Protein AF-A0A1E3YP51-F1 (afdb_monomer_lite)

Secondary structure (DSSP, 8-state):
-PEEEEBTTTEEEEEE-SSEEEEEESS---TT-EEEEE--TTS-SSPEEEEEEEEEEEEEETTEEEEEEEEEE---S---------PPP-

Structure (mmCIF, N/CA/C/O backbone):
data_AF-A0A1E3YP51-F1
#
_entry.id   AF-A0A1E3YP51-F1
#
loop_
_atom_site.group_PDB
_atom_site.id
_atom_site.type_symbol
_atom_site.label_atom_id
_atom_site.label_alt_id
_atom_site.label_comp_id
_atom_site.label_asym_id
_atom_site.label_entity_id
_atom_site.label_seq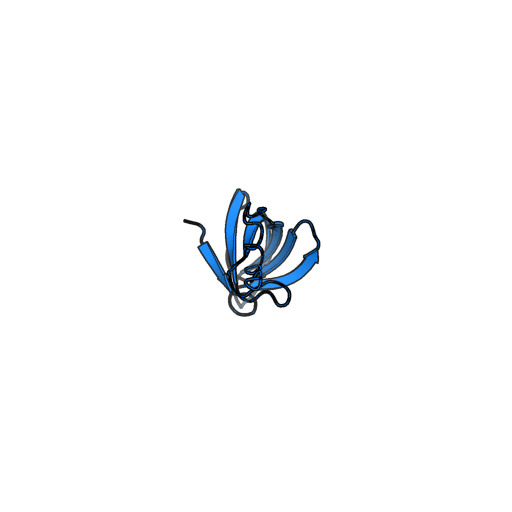_id
_atom_site.pdbx_PDB_ins_code
_atom_site.Cartn_x
_atom_site.Cartn_y
_atom_site.Cartn_z
_atom_site.occupancy
_atom_site.B_iso_or_equiv
_atom_site.auth_seq_id
_atom_site.auth_comp_id
_atom_site.auth_asym_id
_atom_site.auth_atom_id
_atom_site.pdbx_PDB_model_num
ATOM 1 N N . MET A 1 1 ? 16.216 4.745 5.530 1.00 58.25 1 MET A N 1
ATOM 2 C CA . MET A 1 1 ? 15.997 3.507 4.746 1.00 58.25 1 MET A CA 1
ATOM 3 C C . MET A 1 1 ? 14.496 3.238 4.687 1.00 58.25 1 MET A C 1
ATOM 5 O O . MET A 1 1 ? 13.866 3.378 5.733 1.00 58.25 1 MET A O 1
ATOM 9 N N . PRO A 1 2 ? 13.906 2.937 3.515 1.00 72.56 2 PRO A N 1
ATOM 10 C CA . PRO A 1 2 ? 12.467 2.681 3.403 1.00 72.56 2 PRO A CA 1
ATOM 11 C C . PRO A 1 2 ? 12.082 1.391 4.142 1.00 72.56 2 PRO A C 1
ATOM 13 O O . PRO A 1 2 ? 12.853 0.432 4.172 1.00 72.56 2 PRO A O 1
ATOM 16 N N . ALA A 1 3 ? 10.900 1.374 4.759 1.00 83.06 3 ALA A N 1
ATOM 17 C CA . ALA A 1 3 ? 10.406 0.200 5.481 1.00 83.06 3 ALA A CA 1
ATOM 18 C C . ALA A 1 3 ? 9.830 -0.839 4.506 1.00 83.06 3 ALA A C 1
ATOM 20 O O . ALA A 1 3 ? 9.161 -0.483 3.536 1.00 83.06 3 ALA A O 1
ATOM 21 N N . GLY A 1 4 ? 10.100 -2.119 4.766 1.00 84.25 4 GLY A N 1
ATOM 22 C CA . GLY A 1 4 ? 9.678 -3.231 3.918 1.00 84.25 4 GLY A CA 1
ATOM 23 C C . GLY A 1 4 ? 8.369 -3.876 4.368 1.00 84.25 4 GLY A C 1
ATOM 24 O O . GLY A 1 4 ? 8.209 -4.183 5.549 1.00 84.25 4 GLY A O 1
ATOM 25 N N . TYR A 1 5 ? 7.464 -4.146 3.428 1.00 87.12 5 TYR A N 1
ATOM 26 C CA . TYR A 1 5 ? 6.182 -4.798 3.689 1.00 87.12 5 TYR A CA 1
ATOM 27 C C . TYR A 1 5 ? 5.915 -5.921 2.686 1.00 87.12 5 TYR A C 1
ATOM 29 O O . TYR A 1 5 ? 6.185 -5.788 1.496 1.00 87.12 5 TYR A O 1
ATOM 37 N N . TYR A 1 6 ? 5.366 -7.031 3.179 1.00 87.69 6 TYR A N 1
ATOM 38 C CA . TYR A 1 6 ? 4.997 -8.184 2.363 1.00 87.69 6 TYR A CA 1
ATOM 39 C C . TYR A 1 6 ? 3.500 -8.164 2.065 1.00 87.69 6 TYR A C 1
ATOM 41 O O . TYR A 1 6 ? 2.683 -8.087 2.993 1.00 87.69 6 TYR A O 1
ATOM 49 N N . ILE A 1 7 ? 3.152 -8.287 0.786 1.00 86.69 7 ILE A N 1
ATOM 50 C CA . ILE A 1 7 ? 1.778 -8.548 0.354 1.00 86.69 7 ILE A CA 1
ATOM 51 C C . ILE A 1 7 ? 1.367 -9.961 0.801 1.00 86.69 7 ILE A C 1
ATOM 53 O O . ILE A 1 7 ? 2.176 -10.885 0.800 1.00 86.69 7 ILE A O 1
ATOM 57 N N . GLY A 1 8 ? 0.126 -10.118 1.261 1.00 84.62 8 GLY A N 1
ATOM 58 C CA . GLY A 1 8 ? -0.427 -11.355 1.822 1.00 84.62 8 GLY A CA 1
ATOM 59 C C . GLY A 1 8 ? -0.107 -11.585 3.304 1.00 84.62 8 GLY A C 1
ATOM 60 O O . GLY A 1 8 ? -0.787 -12.377 3.951 1.00 84.62 8 GLY A O 1
ATOM 61 N N . ARG A 1 9 ? 0.884 -10.876 3.868 1.00 86.19 9 ARG A N 1
ATOM 62 C CA . ARG A 1 9 ? 1.244 -10.966 5.297 1.00 86.19 9 ARG A CA 1
ATOM 63 C C . AR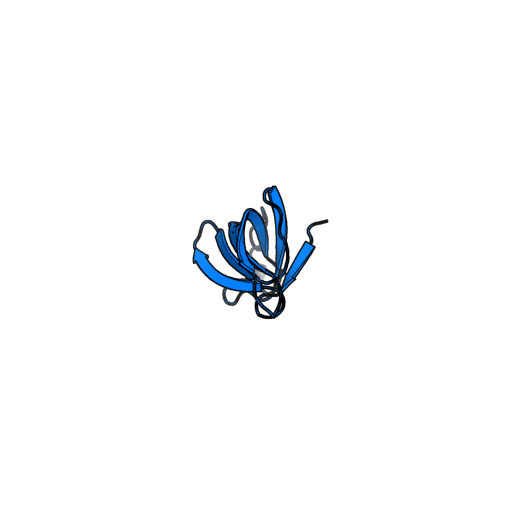G A 1 9 ? 0.945 -9.687 6.070 1.00 86.19 9 ARG A C 1
ATOM 65 O O . ARG A 1 9 ? 0.314 -9.743 7.117 1.00 86.19 9 ARG A O 1
ATOM 72 N N . HIS A 1 10 ? 1.453 -8.551 5.597 1.00 87.88 10 HIS A N 1
ATOM 73 C CA . HIS A 1 10 ? 1.275 -7.253 6.264 1.00 87.88 10 HIS A CA 1
ATOM 74 C C . HIS A 1 10 ? 0.180 -6.420 5.600 1.00 87.88 10 HIS A C 1
ATOM 76 O O . HIS A 1 10 ? -0.506 -5.645 6.263 1.00 87.88 10 HIS A O 1
ATOM 82 N N . LEU A 1 11 ? 0.058 -6.571 4.284 1.00 92.62 11 LEU A N 1
ATOM 83 C CA . LEU A 1 11 ? -0.810 -5.789 3.422 1.00 92.62 11 LEU A CA 1
ATOM 84 C C . LEU A 1 11 ? -1.544 -6.721 2.462 1.00 92.62 11 LEU A C 1
ATOM 86 O O . LEU A 1 11 ? -1.026 -7.769 2.084 1.00 92.62 11 LEU A O 1
ATOM 90 N N . VAL A 1 12 ? -2.722 -6.311 2.032 1.00 93.12 12 VAL A N 1
ATOM 91 C CA . VAL A 1 12 ? -3.514 -6.939 0.984 1.00 93.12 12 VAL A CA 1
ATOM 92 C C . VAL A 1 12 ? -3.513 -6.005 -0.214 1.00 93.12 12 VAL A C 1
ATOM 94 O O . VAL A 1 12 ? -3.711 -4.799 -0.074 1.00 93.12 12 VAL A O 1
ATOM 97 N N . LEU A 1 13 ? -3.266 -6.579 -1.385 1.00 92.69 13 LEU A N 1
ATOM 98 C CA . LEU A 1 13 ? -3.326 -5.885 -2.660 1.00 92.69 13 LEU A CA 1
ATOM 99 C C . LEU A 1 13 ? -4.781 -5.815 -3.124 1.00 92.69 13 LEU A C 1
ATOM 101 O O . LEU A 1 13 ? -5.408 -6.860 -3.280 1.00 92.69 13 LEU A O 1
ATOM 105 N N . LEU A 1 14 ? -5.311 -4.609 -3.322 1.00 93.88 14 LEU A N 1
ATOM 106 C CA . LEU A 1 14 ? -6.686 -4.419 -3.788 1.00 93.88 14 LEU A CA 1
ATOM 107 C C . LEU A 1 14 ? -6.743 -4.196 -5.297 1.00 93.88 14 LEU A C 1
ATOM 109 O O . LEU A 1 14 ? -7.534 -4.834 -5.984 1.00 93.88 14 LEU A O 1
ATOM 113 N N . ALA A 1 15 ? -5.908 -3.287 -5.798 1.00 92.06 15 ALA A N 1
ATOM 114 C CA . ALA A 1 15 ? -5.829 -2.937 -7.209 1.00 92.06 15 ALA A CA 1
ATOM 115 C C . ALA A 1 15 ? -4.417 -2.467 -7.561 1.00 92.06 15 ALA A C 1
ATOM 117 O O . ALA A 1 15 ? -3.675 -1.992 -6.697 1.00 92.06 15 ALA A O 1
ATOM 118 N N . VAL A 1 16 ? -4.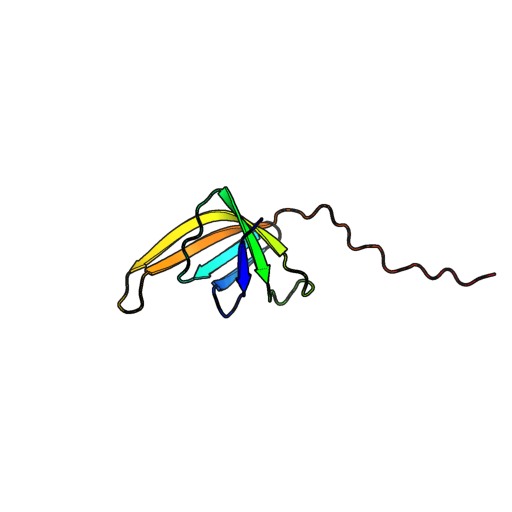056 -2.624 -8.831 1.00 90.62 16 VAL A N 1
ATOM 119 C CA . VAL A 1 16 ? -2.771 -2.215 -9.401 1.00 90.62 16 VAL A CA 1
ATOM 120 C C . VAL A 1 16 ? -3.021 -1.665 -10.784 1.00 90.62 16 VAL A C 1
ATOM 122 O O . VAL A 1 16 ? -3.776 -2.255 -11.554 1.00 90.62 16 VAL A O 1
ATOM 125 N N . ASP A 1 17 ? -2.328 -0.585 -11.089 1.00 89.19 17 ASP A N 1
ATOM 126 C CA . ASP A 1 17 ? -2.248 -0.014 -12.421 1.00 89.19 17 ASP A CA 1
ATOM 127 C C . ASP A 1 17 ? -0.824 0.510 -12.669 1.00 89.19 17 ASP A C 1
ATOM 129 O O . ASP A 1 17 ? 0.112 0.252 -11.894 1.00 89.19 17 ASP A O 1
ATOM 133 N N . ASP A 1 18 ? -0.663 1.217 -13.782 1.00 85.12 18 ASP A N 1
ATOM 134 C CA . ASP A 1 18 ? 0.621 1.742 -14.233 1.00 85.12 18 ASP A CA 1
ATOM 135 C C . ASP A 1 18 ? 1.166 2.857 -13.330 1.00 85.12 18 ASP A C 1
ATOM 137 O O . ASP A 1 18 ? 2.382 3.014 -13.232 1.00 85.12 18 ASP A O 1
ATOM 141 N N . GLU A 1 19 ? 0.302 3.594 -12.627 1.00 89.25 19 GLU A N 1
ATOM 142 C CA . GLU A 1 19 ? 0.690 4.703 -11.747 1.00 89.25 19 GLU A CA 1
ATOM 143 C C . GLU A 1 19 ? 1.026 4.214 -10.337 1.00 89.25 19 GLU A C 1
ATOM 145 O O . GLU A 1 19 ? 1.888 4.771 -9.652 1.00 89.25 19 GLU A O 1
ATOM 150 N N . GLY A 1 20 ? 0.352 3.164 -9.869 1.00 91.88 20 GLY A N 1
ATOM 151 C CA . GLY A 1 20 ? 0.482 2.767 -8.480 1.00 91.88 20 GLY A CA 1
ATOM 152 C C . GLY A 1 20 ? -0.317 1.548 -8.059 1.00 91.88 20 GLY A C 1
ATOM 153 O O . GLY A 1 20 ? -0.533 0.582 -8.795 1.00 91.88 20 GLY A O 1
ATOM 154 N N . VAL A 1 21 ? -0.680 1.576 -6.780 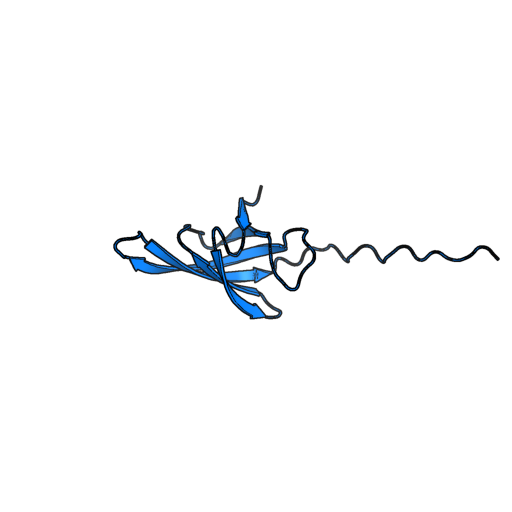1.00 93.94 21 VAL A N 1
ATOM 155 C CA . VAL A 1 21 ? -1.234 0.432 -6.075 1.00 93.94 21 VAL A CA 1
ATOM 156 C C . VAL A 1 21 ? -2.152 0.857 -4.936 1.00 93.94 21 VAL A C 1
ATOM 158 O O . VAL A 1 21 ? -1.792 1.686 -4.094 1.00 93.94 21 VAL A O 1
ATOM 161 N N . ASP A 1 22 ? -3.329 0.241 -4.873 1.00 95.69 22 ASP A N 1
ATOM 162 C CA . ASP A 1 22 ? -4.243 0.348 -3.741 1.00 95.69 22 ASP A CA 1
ATOM 163 C C . ASP A 1 22 ? -4.054 -0.844 -2.800 1.00 95.69 22 ASP A C 1
ATOM 165 O O . ASP A 1 22 ? -4.066 -2.012 -3.206 1.00 95.69 22 ASP A O 1
ATOM 169 N N . LEU A 1 23 ? -3.873 -0.535 -1.519 1.00 96.19 23 LEU A N 1
ATOM 170 C CA . LEU A 1 23 ? -3.518 -1.495 -0.481 1.00 96.19 23 LEU A CA 1
ATOM 171 C C . LEU A 1 23 ? -4.457 -1.360 0.717 1.00 96.19 23 LEU A C 1
ATOM 173 O O . LEU A 1 23 ? -4.966 -0.278 1.021 1.00 96.19 23 LEU A O 1
ATOM 177 N N . GLU A 1 24 ? -4.611 -2.457 1.446 1.00 96.44 24 GLU A N 1
ATOM 178 C CA . GLU A 1 24 ? -5.285 -2.515 2.741 1.00 96.44 24 GLU A CA 1
ATOM 179 C C . GLU A 1 24 ? -4.412 -3.245 3.761 1.00 96.44 24 GLU A C 1
ATOM 181 O O . GLU A 1 24 ? -3.697 -4.180 3.419 1.00 96.44 24 GLU A O 1
ATOM 186 N N . GLY A 1 25 ? -4.452 -2.851 5.028 1.00 94.31 25 GLY A N 1
ATOM 187 C CA . GLY A 1 25 ? -3.765 -3.593 6.078 1.00 94.31 25 GLY A CA 1
ATOM 188 C C . GLY A 1 25 ? -3.951 -2.997 7.460 1.00 94.31 25 GLY A C 1
ATOM 189 O O . GLY A 1 25 ? -4.665 -2.018 7.652 1.00 94.31 25 GLY A O 1
ATOM 190 N N . THR A 1 26 ? -3.298 -3.599 8.446 1.00 92.62 26 THR A N 1
ATOM 191 C CA . THR A 1 26 ? -3.378 -3.167 9.852 1.00 92.62 26 THR A CA 1
ATOM 192 C C . THR A 1 26 ? -2.246 -2.220 10.247 1.00 92.62 26 THR A C 1
ATOM 194 O O . THR A 1 26 ? -2.275 -1.624 11.324 1.00 92.62 26 THR A O 1
ATOM 197 N N . CYS A 1 27 ? -1.239 -2.045 9.386 1.00 91.56 27 CYS A N 1
ATOM 198 C CA . CYS A 1 27 ? -0.143 -1.122 9.637 1.00 91.56 27 CYS A CA 1
ATOM 199 C C . CYS A 1 27 ? -0.523 0.323 9.286 1.00 91.56 27 CYS A C 1
ATOM 201 O O . CYS A 1 27 ? -1.258 0.605 8.337 1.00 91.56 27 CYS A O 1
ATOM 203 N N . ARG A 1 28 ? 0.026 1.266 10.055 1.00 91.75 28 ARG A N 1
ATOM 204 C CA . ARG A 1 28 ? -0.118 2.696 9.790 1.00 91.75 28 ARG A CA 1
ATOM 205 C C . ARG A 1 28 ? 0.999 3.151 8.853 1.00 91.75 28 ARG A C 1
ATOM 207 O O . ARG A 1 28 ? 2.167 3.130 9.237 1.00 91.75 28 ARG A O 1
ATOM 214 N N . LEU A 1 29 ? 0.634 3.577 7.648 1.00 93.56 29 LEU A N 1
ATOM 215 C CA . LEU A 1 29 ? 1.548 4.113 6.643 1.00 93.56 29 LEU A CA 1
ATOM 216 C C . LEU A 1 29 ? 1.274 5.613 6.469 1.00 93.56 29 LEU A C 1
ATOM 218 O O . LEU A 1 29 ? 0.269 5.972 5.876 1.00 93.56 29 LEU A O 1
ATOM 222 N N . PRO A 1 30 ? 2.093 6.518 7.023 1.00 92.62 30 PRO A N 1
ATOM 223 C CA . PRO A 1 30 ? 1.875 7.950 6.839 1.00 92.62 30 PRO A CA 1
ATOM 224 C C . PRO A 1 30 ? 1.978 8.354 5.358 1.00 92.62 30 PRO A C 1
ATOM 226 O O . PRO A 1 30 ? 2.886 7.865 4.682 1.00 92.62 30 PRO A O 1
ATOM 229 N N . PRO A 1 31 ? 1.119 9.266 4.863 1.00 94.69 31 PRO A N 1
ATOM 230 C CA . PRO A 1 31 ? 1.348 9.949 3.592 1.00 94.69 31 PRO A CA 1
ATOM 231 C C . PRO A 1 31 ? 2.736 10.602 3.535 1.00 94.69 31 PRO A C 1
ATOM 233 O O . PRO A 1 31 ? 3.246 11.065 4.558 1.00 94.69 31 PRO A O 1
ATOM 236 N N . GLY A 1 32 ? 3.351 10.624 2.354 1.00 93.12 32 GLY A N 1
ATOM 237 C CA . GLY A 1 32 ? 4.707 11.135 2.139 1.00 93.12 32 GLY A CA 1
ATOM 238 C C . GLY A 1 32 ? 5.822 10.139 2.481 1.00 93.12 32 GLY A C 1
ATOM 239 O O . GLY A 1 32 ? 7.001 10.477 2.390 1.00 93.12 32 GLY A O 1
ATOM 240 N N . ARG A 1 33 ? 5.482 8.913 2.900 1.00 92.81 33 ARG A N 1
ATOM 241 C CA . ARG A 1 33 ? 6.463 7.883 3.260 1.00 92.81 33 ARG A CA 1
ATOM 242 C C . ARG A 1 33 ? 6.765 6.962 2.085 1.00 92.81 33 ARG A C 1
ATOM 244 O O . ARG A 1 33 ? 5.848 6.433 1.467 1.00 92.81 33 ARG A O 1
ATOM 251 N N . ASP A 1 34 ? 8.045 6.654 1.899 1.00 93.00 34 ASP A N 1
ATOM 252 C CA . ASP A 1 34 ? 8.475 5.601 0.979 1.00 93.00 34 ASP A CA 1
ATOM 253 C C . ASP A 1 34 ? 8.544 4.236 1.669 1.00 93.00 34 ASP A C 1
ATOM 255 O O . ASP A 1 34 ? 9.121 4.070 2.756 1.00 93.00 34 ASP A O 1
ATOM 259 N N . ILE A 1 35 ? 7.981 3.236 1.001 1.00 92.12 35 ILE A N 1
ATOM 260 C CA . ILE A 1 35 ? 7.987 1.839 1.426 1.00 92.12 35 ILE A CA 1
ATOM 261 C C . ILE A 1 35 ? 8.486 0.938 0.300 1.00 92.12 35 ILE A C 1
ATOM 263 O O . ILE A 1 35 ? 8.483 1.310 -0.871 1.00 92.12 35 ILE A O 1
ATOM 267 N N . VAL A 1 36 ? 8.914 -0.268 0.658 1.00 91.62 36 VAL A N 1
ATOM 268 C CA . VAL A 1 36 ? 9.244 -1.323 -0.305 1.00 91.62 36 VAL A CA 1
ATOM 269 C C . VAL A 1 36 ? 8.214 -2.433 -0.178 1.00 91.62 36 VAL A C 1
ATOM 271 O O . VAL A 1 36 ? 8.027 -2.975 0.912 1.00 91.62 36 VAL A O 1
ATOM 274 N N . LEU A 1 37 ? 7.559 -2.772 -1.285 1.00 89.81 37 LEU A N 1
ATOM 275 C CA . LEU A 1 37 ? 6.616 -3.879 -1.364 1.00 89.81 37 LEU A CA 1
ATOM 276 C C . LEU A 1 37 ? 7.304 -5.134 -1.894 1.00 89.81 37 LEU A C 1
ATOM 278 O O . LEU A 1 37 ? 7.926 -5.106 -2.954 1.00 89.81 37 LEU A O 1
ATOM 282 N N . TYR A 1 38 ? 7.133 -6.243 -1.184 1.00 88.38 38 TYR A N 1
ATOM 283 C CA . TYR A 1 38 ? 7.596 -7.571 -1.582 1.00 88.38 38 TYR A CA 1
ATOM 284 C C . TYR A 1 38 ? 6.411 -8.496 -1.878 1.00 88.38 38 TYR A C 1
ATOM 286 O O . TYR A 1 38 ? 5.343 -8.359 -1.276 1.00 88.38 38 TYR A O 1
ATOM 294 N N . GLY A 1 39 ? 6.621 -9.476 -2.763 1.00 84.88 39 GLY A N 1
ATOM 295 C CA . GLY A 1 39 ? 5.620 -10.501 -3.083 1.00 84.88 39 GLY A CA 1
ATOM 296 C C . GLY A 1 39 ? 4.518 -10.046 -4.046 1.00 84.88 39 GLY A C 1
ATOM 297 O O . GLY A 1 39 ? 3.411 -10.570 -3.984 1.00 84.88 39 GLY A O 1
ATOM 298 N N . LEU A 1 40 ? 4.793 -9.064 -4.914 1.00 79.81 40 LEU A N 1
ATOM 299 C CA . LEU A 1 40 ? 3.870 -8.684 -5.988 1.00 79.81 40 LEU A CA 1
ATOM 300 C C . LEU A 1 40 ? 3.853 -9.777 -7.078 1.00 79.81 40 LEU A C 1
ATOM 302 O O . LEU A 1 40 ? 4.923 -10.235 -7.473 1.00 79.81 40 LEU A O 1
ATOM 306 N N . PRO A 1 41 ? 2.680 -10.180 -7.599 1.00 69.69 41 PRO A N 1
ATOM 307 C 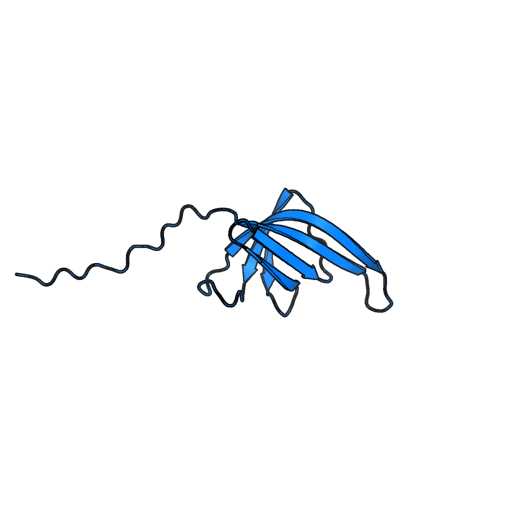CA . PRO A 1 41 ? 2.579 -11.305 -8.535 1.00 69.69 41 PRO A CA 1
ATOM 308 C C . PRO A 1 41 ? 3.082 -11.012 -9.963 1.00 69.69 41 PRO A C 1
ATOM 310 O O . PRO A 1 41 ? 3.264 -11.944 -10.737 1.00 69.69 41 PRO A O 1
ATOM 313 N N . PHE A 1 42 ? 3.311 -9.745 -10.323 1.00 68.69 42 PHE A N 1
ATOM 314 C CA . PHE A 1 42 ? 3.609 -9.295 -11.698 1.00 68.69 42 PHE A CA 1
ATOM 315 C C . PHE A 1 42 ? 4.946 -8.541 -11.841 1.00 68.69 42 PHE A C 1
ATOM 317 O O . PHE A 1 42 ? 5.231 -7.991 -12.900 1.00 68.69 42 PHE A O 1
ATOM 324 N N . ALA A 1 43 ? 5.783 -8.495 -10.800 1.00 56.59 43 ALA A N 1
ATOM 325 C CA . ALA A 1 43 ? 7.093 -7.839 -10.834 1.00 56.59 43 ALA A CA 1
ATOM 326 C C . ALA A 1 43 ? 8.162 -8.770 -10.234 1.00 56.59 43 ALA A C 1
ATOM 328 O O . ALA A 1 43 ? 7.828 -9.560 -9.347 1.00 56.59 43 ALA A O 1
ATOM 329 N N . PRO A 1 44 ? 9.430 -8.721 -10.693 1.00 50.28 44 PRO A N 1
ATOM 330 C CA . PRO A 1 44 ? 10.477 -9.593 -10.164 1.00 50.28 44 PRO A CA 1
ATOM 331 C C . PRO A 1 44 ? 10.587 -9.452 -8.640 1.00 50.28 44 PRO A C 1
ATOM 333 O O . PRO A 1 44 ? 10.321 -8.389 -8.087 1.00 50.28 44 PRO A O 1
ATOM 336 N N . ALA A 1 45 ? 11.016 -10.520 -7.961 1.00 51.31 45 ALA A N 1
ATOM 337 C CA . ALA A 1 45 ? 11.064 -10.650 -6.496 1.00 51.31 45 ALA A CA 1
ATOM 338 C C . ALA A 1 45 ? 11.912 -9.587 -5.747 1.00 51.31 45 ALA A C 1
ATOM 340 O O . ALA A 1 45 ? 11.996 -9.606 -4.518 1.00 51.31 45 ALA A O 1
ATOM 341 N N . ILE A 1 46 ? 12.533 -8.657 -6.475 1.00 65.12 46 ILE A N 1
ATOM 342 C CA . ILE A 1 46 ? 13.242 -7.490 -5.959 1.00 65.12 46 ILE A CA 1
ATOM 343 C C . ILE A 1 46 ? 12.179 -6.437 -5.637 1.00 65.12 46 ILE A C 1
ATOM 345 O O . ILE A 1 46 ? 11.578 -5.861 -6.539 1.00 65.12 46 ILE A O 1
ATOM 349 N N . GLY A 1 47 ? 11.899 -6.239 -4.348 1.00 77.69 47 GLY A N 1
ATOM 350 C CA . GLY A 1 47 ? 10.783 -5.410 -3.895 1.00 77.69 47 GLY A CA 1
ATOM 351 C C . GLY A 1 47 ? 10.696 -4.037 -4.578 1.00 77.69 47 GLY A C 1
ATOM 352 O O . GLY A 1 47 ? 11.706 -3.364 -4.795 1.00 77.69 47 GLY A O 1
ATOM 353 N N . ARG A 1 48 ? 9.471 -3.613 -4.906 1.00 85.62 48 ARG A N 1
ATOM 354 C CA . ARG A 1 48 ? 9.190 -2.372 -5.644 1.00 85.62 48 ARG A CA 1
ATOM 355 C C . ARG A 1 48 ? 8.956 -1.218 -4.674 1.00 85.62 48 ARG A C 1
ATOM 357 O O . ARG A 1 48 ? 8.285 -1.390 -3.655 1.00 85.62 48 ARG A O 1
ATOM 364 N N . ARG A 1 49 ? 9.524 -0.046 -4.968 1.00 90.69 49 ARG A N 1
ATOM 365 C CA . ARG A 1 49 ? 9.358 1.149 -4.131 1.00 90.69 49 ARG A CA 1
ATOM 366 C C . ARG A 1 49 ? 8.026 1.828 -4.413 1.00 90.69 49 ARG A C 1
ATOM 368 O O . ARG A 1 49 ? 7.620 1.953 -5.566 1.00 90.69 49 ARG A O 1
ATOM 375 N N . VAL A 1 50 ? 7.380 2.271 -3.344 1.00 92.56 50 VAL A N 1
ATOM 376 C CA . VAL A 1 50 ? 6.085 2.944 -3.379 1.00 92.56 50 VAL A CA 1
ATOM 377 C C . VAL A 1 50 ? 6.132 4.176 -2.495 1.00 92.56 50 VAL A C 1
ATOM 379 O O . VAL A 1 50 ? 6.545 4.079 -1.338 1.00 92.56 50 VAL A O 1
ATOM 382 N N . HIS A 1 51 ? 5.675 5.302 -3.030 1.00 94.81 51 HIS A N 1
ATOM 383 C CA . HIS A 1 51 ? 5.420 6.516 -2.271 1.00 94.81 51 HIS A CA 1
ATOM 384 C C . HIS A 1 51 ? 3.969 6.530 -1.799 1.00 94.81 51 HIS A C 1
ATOM 386 O O . HIS A 1 51 ? 3.049 6.432 -2.606 1.00 94.81 51 HIS A O 1
ATOM 392 N N . VAL A 1 52 ? 3.732 6.615 -0.492 1.00 96.31 52 VAL A N 1
ATOM 393 C CA . VAL A 1 52 ? 2.372 6.591 0.064 1.00 96.31 52 VAL A CA 1
ATOM 394 C C . VAL A 1 52 ? 1.708 7.954 -0.138 1.00 96.31 52 VAL A C 1
ATOM 396 O O . VAL A 1 52 ? 2.116 8.935 0.476 1.00 96.31 52 VAL A O 1
ATOM 399 N N . ILE A 1 53 ? 0.645 8.002 -0.942 1.00 97.38 53 ILE A N 1
ATOM 400 C CA . ILE A 1 53 ? -0.103 9.233 -1.250 1.00 97.38 53 ILE A CA 1
ATOM 401 C C . ILE A 1 53 ? -1.200 9.477 -0.223 1.00 97.38 53 ILE A C 1
ATOM 403 O O . ILE A 1 53 ? -1.359 10.572 0.311 1.00 97.38 53 ILE A O 1
ATOM 407 N N . ARG A 1 54 ? -1.961 8.428 0.092 1.00 97.00 54 ARG A N 1
ATOM 408 C CA . ARG A 1 54 ? -3.044 8.472 1.079 1.00 97.00 54 ARG A CA 1
ATOM 409 C C . ARG A 1 54 ? -3.069 7.175 1.860 1.00 97.00 54 ARG A C 1
ATOM 411 O O . ARG A 1 54 ? -2.832 6.113 1.294 1.00 97.00 54 ARG A O 1
ATOM 418 N N . TRP A 1 55 ? -3.418 7.264 3.136 1.00 97.38 55 TRP A N 1
ATOM 419 C CA . TRP A 1 55 ? -3.638 6.113 4.004 1.00 97.38 55 TRP A CA 1
ATOM 420 C C . TRP A 1 55 ? -4.607 6.508 5.107 1.00 97.38 55 TRP A C 1
ATOM 422 O O . TRP A 1 55 ? -4.333 7.421 5.886 1.00 97.38 55 TRP A O 1
ATOM 432 N N . GLN A 1 56 ? -5.764 5.864 5.153 1.00 96.88 56 GLN A N 1
ATOM 433 C CA . GLN A 1 56 ? -6.861 6.247 6.033 1.00 96.88 56 GLN A CA 1
ATOM 434 C C . GLN A 1 56 ? -7.400 5.018 6.743 1.00 96.88 56 GLN A C 1
ATOM 436 O O . GLN A 1 56 ? -7.461 3.935 6.165 1.00 96.88 56 GLN A O 1
ATOM 441 N N . MET A 1 57 ? -7.789 5.181 8.004 1.00 96.38 57 MET A N 1
ATOM 442 C CA . MET A 1 57 ? -8.502 4.130 8.719 1.00 96.38 57 MET A CA 1
ATOM 443 C C . MET A 1 57 ? -9.903 4.007 8.118 1.00 96.38 57 MET A C 1
ATOM 445 O O . MET A 1 57 ? -10.632 4.991 8.065 1.00 96.38 57 MET A O 1
ATOM 449 N N . ILE A 1 58 ? -10.264 2.813 7.656 1.00 96.19 58 ILE A N 1
ATOM 450 C CA . ILE A 1 58 ? -11.586 2.537 7.073 1.00 96.19 58 ILE A CA 1
ATOM 451 C C . ILE A 1 58 ? -12.511 1.814 8.047 1.00 96.19 58 ILE A C 1
ATOM 453 O O . ILE A 1 58 ? -13.728 1.855 7.896 1.00 96.19 58 ILE A O 1
ATOM 457 N N . ARG A 1 59 ? -11.939 1.122 9.034 1.00 94.19 59 ARG A N 1
ATOM 458 C CA . ARG A 1 59 ? -12.689 0.391 10.050 1.00 94.19 59 ARG A CA 1
ATOM 459 C C . ARG A 1 59 ? -11.864 0.298 11.318 1.00 94.19 59 ARG A C 1
ATOM 461 O O . ARG A 1 59 ? -10.698 -0.085 11.253 1.00 94.19 59 ARG A O 1
ATOM 468 N N . ASP A 1 60 ? -12.505 0.549 12.448 1.00 91.12 60 ASP A N 1
ATOM 469 C CA . ASP A 1 60 ? -12.007 0.145 13.756 1.00 91.12 60 ASP A CA 1
ATOM 470 C C . ASP A 1 60 ? -12.877 -1.011 14.255 1.00 91.12 60 ASP A C 1
ATOM 472 O O . ASP A 1 60 ? -14.096 -0.881 14.366 1.00 91.12 60 ASP A O 1
ATOM 476 N N . GLY A 1 61 ? -12.281 -2.190 14.409 1.00 83.69 61 GLY A N 1
ATOM 477 C CA . GLY A 1 61 ? -13.006 -3.414 14.739 1.00 83.69 61 GLY A CA 1
ATOM 478 C C . GLY A 1 61 ? -12.344 -4.169 15.877 1.00 83.69 61 GLY A C 1
ATOM 479 O O . GLY A 1 61 ? -11.227 -3.868 16.282 1.00 83.69 61 GLY A O 1
ATOM 480 N N . SER A 1 62 ? -12.990 -5.235 16.348 1.00 86.38 62 SER A N 1
ATOM 481 C CA . SER A 1 62 ? -12.475 -6.067 17.448 1.00 86.38 62 SER A CA 1
ATOM 482 C C . SER A 1 62 ? -11.096 -6.696 17.189 1.00 86.38 62 SER A C 1
ATOM 484 O O . SER A 1 62 ? -10.444 -7.150 18.123 1.00 86.38 62 SER A O 1
ATOM 486 N N . ARG A 1 63 ? -10.634 -6.718 15.932 1.00 83.50 63 ARG A N 1
ATOM 487 C CA . ARG A 1 63 ? -9.301 -7.193 15.517 1.00 83.50 63 ARG A CA 1
ATOM 488 C C . ARG A 1 63 ? -8.272 -6.067 15.337 1.00 83.50 63 ARG A C 1
ATOM 490 O O . ARG A 1 63 ? -7.187 -6.319 14.822 1.00 83.50 63 ARG A O 1
ATOM 497 N N . GLY A 1 64 ? -8.611 -4.848 15.748 1.00 90.12 64 GLY A N 1
ATOM 498 C CA . GLY A 1 64 ? -7.802 -3.650 15.577 1.00 90.12 64 GLY A CA 1
ATOM 499 C C . GLY A 1 64 ? -8.156 -2.844 14.321 1.00 90.12 64 GLY A C 1
ATOM 500 O O . GLY A 1 64 ? -9.032 -3.235 13.536 1.00 90.12 64 GLY A O 1
ATOM 501 N N . PRO A 1 65 ? -7.468 -1.708 14.129 1.00 94.25 65 PRO A N 1
ATOM 502 C CA . PRO A 1 65 ? -7.740 -0.797 13.034 1.00 94.25 65 PRO A CA 1
ATOM 503 C C . PRO A 1 65 ? -7.317 -1.394 11.692 1.00 94.25 65 PRO A C 1
ATOM 505 O O . PRO A 1 65 ? -6.238 -1.972 11.549 1.00 94.25 65 PRO A O 1
ATOM 508 N N . VAL A 1 66 ? -8.165 -1.197 10.689 1.00 94.88 66 VAL A N 1
ATOM 509 C CA . VAL A 1 66 ? -7.874 -1.500 9.291 1.00 94.88 66 VAL A CA 1
ATOM 510 C C . VAL A 1 66 ? -7.762 -0.195 8.532 1.00 94.88 66 VAL A C 1
ATOM 512 O O . VAL A 1 66 ? -8.645 0.665 8.589 1.00 94.88 66 VAL A O 1
ATOM 515 N N . TYR A 1 67 ? -6.665 -0.070 7.805 1.00 96.81 67 TYR A N 1
ATOM 516 C CA . TYR A 1 67 ? -6.340 1.075 6.985 1.00 96.81 67 TYR A CA 1
ATOM 517 C C . TYR A 1 67 ? -6.356 0.690 5.516 1.00 96.81 67 TYR A C 1
ATOM 519 O O . TYR A 1 67 ? -6.013 -0.434 5.155 1.00 96.81 67 TYR A O 1
ATOM 527 N N . ARG A 1 68 ? -6.706 1.653 4.673 1.00 97.50 68 ARG A N 1
ATOM 528 C CA . ARG A 1 68 ? -6.662 1.538 3.223 1.00 97.50 68 ARG A CA 1
ATOM 529 C C . ARG A 1 68 ? -6.057 2.791 2.629 1.00 97.50 68 ARG A C 1
ATOM 531 O O . ARG A 1 68 ? -6.255 3.896 3.141 1.00 97.50 68 ARG A O 1
ATOM 538 N N . GLY A 1 69 ? -5.369 2.636 1.514 1.00 97.38 69 GLY A N 1
ATOM 539 C CA . GLY A 1 69 ? -4.856 3.781 0.802 1.00 97.38 69 GLY A CA 1
ATOM 540 C C . GLY A 1 69 ? -4.160 3.440 -0.497 1.00 97.38 69 GLY A C 1
ATOM 541 O O . GLY A 1 69 ? -4.144 2.289 -0.926 1.00 97.38 69 GLY A O 1
ATOM 542 N N . ARG A 1 70 ? -3.606 4.484 -1.105 1.00 96.94 70 ARG A N 1
ATOM 543 C CA . ARG A 1 70 ? -2.961 4.459 -2.413 1.00 96.94 70 ARG A CA 1
ATOM 544 C C . ARG A 1 70 ? -1.505 4.837 -2.238 1.00 96.94 70 ARG A C 1
ATOM 546 O O . ARG A 1 70 ? -1.197 5.800 -1.526 1.00 96.94 70 ARG A O 1
ATOM 553 N N . GLY A 1 71 ? -0.639 4.107 -2.916 1.00 95.38 71 GLY A N 1
ATOM 554 C CA . GLY A 1 71 ? 0.718 4.544 -3.168 1.00 95.38 71 GLY A CA 1
ATOM 555 C C . GLY A 1 71 ? 1.009 4.596 -4.660 1.00 95.38 71 GLY A C 1
ATOM 556 O O . GLY A 1 71 ? 0.411 3.853 -5.433 1.00 95.38 71 GLY A O 1
ATOM 557 N N . GLU A 1 72 ? 1.916 5.478 -5.044 1.00 94.75 72 GLU A N 1
ATOM 558 C CA . GLU A 1 72 ? 2.425 5.607 -6.407 1.00 94.75 72 GLU A CA 1
ATOM 559 C C . GLU A 1 72 ? 3.741 4.855 -6.534 1.00 94.75 72 GLU A C 1
ATOM 561 O O . GLU A 1 72 ? 4.535 4.793 -5.585 1.00 94.75 72 GLU A O 1
ATOM 566 N N . TRP A 1 73 ? 3.980 4.265 -7.701 1.00 91.31 73 TRP A N 1
ATOM 567 C CA . TRP A 1 73 ? 5.271 3.667 -7.985 1.00 91.31 73 TRP A CA 1
ATOM 568 C C . TRP A 1 73 ? 6.329 4.765 -7.978 1.00 91.31 73 TRP A C 1
ATOM 570 O O . TRP A 1 73 ? 6.269 5.726 -8.735 1.00 91.31 73 TRP A O 1
ATOM 580 N N . GLN A 1 74 ? 7.334 4.607 -7.124 1.00 88.88 74 GLN A N 1
ATOM 581 C CA . GLN A 1 74 ? 8.558 5.375 -7.281 1.00 88.88 74 GLN A CA 1
ATOM 582 C C . GLN A 1 74 ? 9.305 4.701 -8.419 1.00 88.88 74 GLN A C 1
ATOM 584 O O . GLN A 1 74 ? 9.813 3.590 -8.227 1.00 88.88 74 GLN A O 1
ATOM 589 N N . ASP A 1 75 ? 9.311 5.332 -9.596 1.00 69.69 75 ASP A N 1
ATOM 590 C CA . ASP A 1 75 ? 10.134 4.904 -10.718 1.00 69.69 75 ASP A CA 1
ATOM 591 C C . ASP A 1 75 ? 11.557 4.701 -10.211 1.00 69.69 75 ASP A C 1
ATOM 593 O O . ASP A 1 75 ? 12.324 5.631 -9.949 1.00 69.69 75 ASP A O 1
ATOM 597 N N . GLY A 1 76 ? 11.920 3.436 -10.028 1.00 55.91 76 GLY A N 1
ATOM 598 C CA . GLY A 1 76 ? 13.313 3.089 -9.947 1.00 55.91 76 GLY A CA 1
ATOM 599 C C . GLY A 1 76 ? 13.878 3.444 -11.308 1.00 55.91 76 GLY A C 1
ATOM 600 O O . GLY A 1 76 ? 13.554 2.778 -12.286 1.00 55.91 76 GLY A O 1
ATOM 601 N N . GLY A 1 77 ? 14.763 4.437 -11.373 1.00 42.44 77 GLY A N 1
ATOM 602 C CA . GLY A 1 77 ? 15.730 4.616 -12.460 1.00 42.44 77 GLY A CA 1
ATOM 603 C C . GLY A 1 77 ? 16.694 3.425 -12.590 1.00 42.44 77 GLY A C 1
ATOM 604 O O . GLY A 1 77 ? 17.894 3.595 -12.749 1.00 42.44 77 GLY A O 1
ATOM 605 N N . GLY A 1 78 ? 16.182 2.205 -12.474 1.00 39.81 78 GLY A N 1
ATOM 606 C CA . GLY A 1 78 ? 16.808 0.961 -12.842 1.00 39.81 78 GLY A CA 1
ATOM 607 C C . GLY A 1 78 ? 16.022 0.425 -14.019 1.00 39.81 78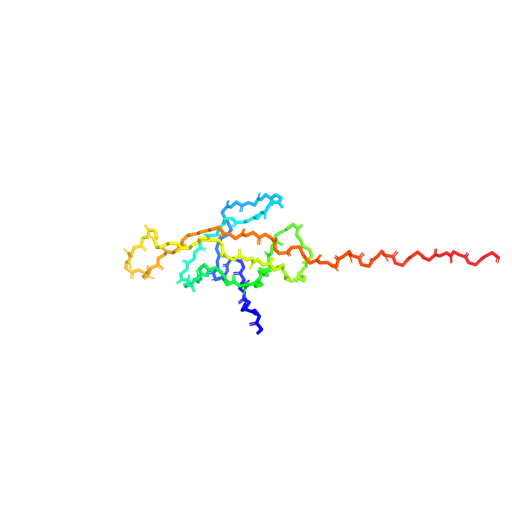 GLY A C 1
ATOM 608 O O . GLY A 1 78 ? 15.146 -0.422 -13.857 1.00 39.81 78 GLY A O 1
ATOM 609 N N . ARG A 1 79 ? 16.381 0.894 -15.218 1.00 36.03 79 ARG A N 1
ATOM 610 C CA . ARG A 1 79 ? 16.332 0.043 -16.409 1.00 36.03 79 ARG A CA 1
ATOM 611 C C . ARG A 1 79 ? 16.755 -1.361 -15.946 1.00 36.03 79 ARG A C 1
ATOM 613 O O . ARG A 1 79 ? 17.809 -1.446 -15.303 1.00 36.03 79 ARG A O 1
ATOM 620 N N . PRO A 1 80 ? 15.987 -2.438 -16.194 1.00 45.31 80 PRO A N 1
ATOM 621 C CA . PRO A 1 80 ? 16.546 -3.767 -15.984 1.00 45.31 80 PRO A CA 1
ATOM 622 C C . PRO A 1 80 ? 17.884 -3.780 -16.735 1.00 45.31 80 PRO A C 1
ATOM 624 O O . PRO A 1 80 ? 17.906 -3.274 -17.866 1.00 45.31 80 PRO A O 1
ATOM 627 N N . PRO A 1 81 ? 19.015 -4.225 -16.143 1.00 41.41 81 PRO A N 1
ATOM 628 C CA . PRO A 1 81 ? 20.212 -4.413 -16.944 1.00 41.41 81 PRO A CA 1
ATOM 629 C C . PRO A 1 81 ? 19.762 -5.247 -18.136 1.00 41.41 81 PRO A C 1
ATOM 631 O O . PRO A 1 81 ? 19.156 -6.305 -17.951 1.00 41.41 81 PRO A O 1
ATOM 634 N N . LEU A 1 82 ? 19.926 -4.688 -19.339 1.00 42.00 82 LEU A N 1
ATOM 635 C CA . LEU A 1 82 ? 19.704 -5.422 -20.572 1.00 42.00 82 LEU A CA 1
ATOM 636 C C . LEU A 1 82 ? 20.405 -6.758 -20.362 1.00 42.00 82 LEU A C 1
ATOM 638 O O . LEU A 1 82 ? 21.602 -6.771 -20.065 1.00 42.00 82 LEU A O 1
ATOM 642 N N . ALA A 1 83 ? 19.627 -7.842 -20.392 1.00 40.91 83 ALA A N 1
ATOM 643 C CA . ALA A 1 83 ? 20.155 -9.190 -20.308 1.00 40.91 83 ALA A CA 1
ATOM 644 C C . ALA A 1 83 ? 21.376 -9.252 -21.225 1.00 40.91 83 ALA A C 1
ATOM 646 O O . ALA A 1 83 ? 21.298 -8.781 -22.362 1.00 40.91 83 ALA A O 1
ATOM 647 N N . CYS A 1 84 ? 22.501 -9.727 -20.687 1.00 35.97 84 CYS A N 1
ATOM 648 C CA . CYS A 1 84 ? 23.779 -9.803 -21.375 1.00 35.97 84 CYS A CA 1
ATOM 649 C C . CYS A 1 84 ? 23.562 -10.225 -22.830 1.00 35.97 84 CYS A C 1
ATOM 651 O O . CYS A 1 84 ? 23.200 -11.371 -23.101 1.00 35.97 84 CYS A O 1
ATOM 653 N N . ALA A 1 85 ? 23.770 -9.294 -23.762 1.00 43.91 85 ALA A N 1
ATOM 654 C CA . ALA A 1 85 ? 23.928 -9.634 -25.159 1.00 43.91 85 ALA A CA 1
ATOM 655 C C . ALA A 1 85 ? 25.245 -10.407 -25.248 1.00 43.91 85 ALA A C 1
ATOM 657 O O . ALA A 1 85 ? 26.321 -9.823 -25.351 1.00 43.91 85 ALA A O 1
ATOM 658 N N . HIS A 1 86 ? 25.164 -11.731 -25.133 1.00 41.44 86 HIS A N 1
ATOM 659 C CA . HIS A 1 86 ? 26.201 -12.612 -25.639 1.00 41.44 86 HIS A CA 1
ATOM 660 C C . HIS A 1 86 ? 26.259 -12.386 -27.151 1.00 41.44 86 HIS A C 1
ATOM 662 O O . HIS A 1 86 ? 25.517 -13.002 -27.912 1.00 41.44 86 HIS A O 1
ATOM 668 N N . ALA A 1 87 ? 27.111 -11.460 -27.582 1.00 44.09 87 ALA A N 1
ATOM 669 C CA . ALA A 1 87 ? 27.610 -11.477 -28.942 1.00 44.09 87 ALA A CA 1
ATOM 670 C C . ALA A 1 87 ? 28.453 -12.758 -29.083 1.00 44.09 87 ALA A C 1
ATOM 672 O O . ALA A 1 87 ? 29.375 -12.955 -28.283 1.00 44.09 87 ALA A O 1
ATOM 673 N N . PRO A 1 88 ? 28.135 -13.668 -30.018 1.00 48.94 88 PRO A N 1
ATOM 674 C CA . PRO A 1 88 ? 29.035 -14.770 -30.316 1.00 48.94 88 PRO A CA 1
ATOM 675 C C . PRO A 1 88 ? 30.324 -14.200 -30.933 1.00 48.94 88 PRO A C 1
ATOM 677 O O . PRO A 1 88 ? 30.247 -13.231 -31.694 1.00 48.94 88 PRO A O 1
ATOM 680 N N . PRO A 1 89 ? 31.505 -14.759 -30.618 1.00 58.53 89 PRO A N 1
ATOM 681 C CA . PRO A 1 89 ? 32.727 -14.372 -31.304 1.00 58.53 89 PRO A CA 1
ATOM 682 C C . PRO A 1 89 ? 32.645 -14.834 -32.765 1.00 58.53 89 PRO A C 1
ATOM 684 O O . PRO A 1 89 ? 32.376 -16.007 -33.032 1.00 58.53 89 PRO A O 1
ATOM 687 N N . GLY A 1 90 ? 32.843 -13.890 -33.684 1.00 52.72 90 GLY A N 1
ATOM 688 C CA . GLY A 1 90 ? 33.209 -14.139 -35.078 1.00 52.72 90 GLY A CA 1
ATOM 689 C C . GLY A 1 90 ? 34.684 -13.843 -35.290 1.00 52.72 90 GLY A C 1
ATOM 690 O O . GLY A 1 90 ? 35.230 -13.039 -34.497 1.00 52.72 90 GLY A O 1
#

pLDDT: mean 80.72, std 19.06, range [35.97, 97.5]

Sequence (90 aa):
MPAGYYIGRHLVLLAVDDEGVDLEGTCRLPPGRDIVLYGLPFAPAIGRRVHVIRWQMIRDGSRGPVYRGRGEWQDGGGRPPLACAHAPPG

Foldseek 3Di:
DAAEDEDPPAWDWDDDDPFWTKIKGQDDDDQQGKHWYADDPPDPRRTFIWHWHDKAFPDQDPVGTMIIGITTTPPDPDPPPPPDPPPDDD

Radius of gyration: 16.53 Å; chains: 1; bounding box: 46×26×52 Å